Protein AF-A0A537C387-F1 (afdb_monomer_lite)

Sequence (81 aa):
MLPDYAGGSLVNLVASVVAACGGKPRHPVLAALCAAELSEAQNIVLVIIDGLGENYLARRGAGGELARRKRASITSVFPST

Secondary structure (DSSP, 8-state):
----TTTSBHHHHHHHHHHHTT---SSPPPTTS-HHHHHT-S-------TT--HHHHHHHSTTSHHHHT-----B--SS--

Foldseek 3Di:
DAFDQQAFAPLLCVQLVCVLVVHHRPGHHHPLDHSVVSVPDPDDDDDDDPPDAPVCCVPPVPPHPCNVPDRDHGYYHPPPD

pLDDT: mean 94.17, std 3.97, range [75.0, 97.81]

Radius of gyration: 13.4 Å; chains: 1; bounding box: 33×27×29 Å

Structure (mmCIF, N/CA/C/O backbone):
data_AF-A0A537C387-F1
#
_entry.id   AF-A0A537C387-F1
#
loop_
_atom_site.group_PDB
_atom_site.id
_atom_site.type_symbol
_atom_site.label_atom_id
_atom_site.label_alt_id
_atom_site.label_comp_id
_atom_site.label_asym_id
_atom_site.label_entity_id
_atom_site.label_seq_id
_atom_site.pdbx_PDB_ins_code
_atom_site.Cartn_x
_atom_site.Cartn_y
_atom_site.Cartn_z
_atom_site.occupancy
_atom_site.B_iso_or_equiv
_atom_site.auth_seq_id
_atom_site.auth_comp_id
_atom_site.auth_asym_id
_atom_site.auth_atom_id
_atom_site.pdbx_PDB_model_num
ATOM 1 N N . MET A 1 1 ? 14.312 1.669 -9.432 1.00 75.88 1 MET A N 1
ATOM 2 C CA . MET A 1 1 ? 13.058 2.435 -9.262 1.00 75.88 1 MET A CA 1
ATOM 3 C C . MET A 1 1 ? 13.019 2.922 -7.825 1.00 75.88 1 MET A C 1
ATOM 5 O O . MET A 1 1 ? 13.339 2.121 -6.955 1.00 75.88 1 MET A O 1
ATOM 9 N N . LEU A 1 2 ? 12.719 4.199 -7.579 1.00 90.12 2 LEU A N 1
ATOM 10 C CA . LEU A 1 2 ? 12.494 4.702 -6.218 1.00 90.12 2 LEU A CA 1
ATOM 11 C C . LEU A 1 2 ? 11.032 4.448 -5.810 1.00 90.12 2 LEU A C 1
ATOM 13 O O . LEU A 1 2 ? 10.174 4.442 -6.696 1.00 90.12 2 LEU A O 1
ATOM 17 N N . PRO A 1 3 ? 10.740 4.239 -4.516 1.00 93.50 3 PRO A N 1
ATOM 18 C CA . PRO A 1 3 ? 9.365 4.164 -4.032 1.00 93.50 3 PRO A CA 1
ATOM 19 C C . PRO A 1 3 ? 8.563 5.444 -4.309 1.00 93.50 3 PRO A C 1
ATOM 21 O O . PRO A 1 3 ? 9.072 6.548 -4.111 1.00 93.50 3 PRO A O 1
ATOM 24 N N . ASP A 1 4 ? 7.300 5.294 -4.713 1.00 96.00 4 ASP A N 1
ATOM 25 C CA . ASP A 1 4 ? 6.358 6.398 -4.906 1.00 96.00 4 ASP A CA 1
ATOM 26 C C . ASP A 1 4 ? 5.523 6.648 -3.642 1.00 96.00 4 ASP A C 1
ATOM 28 O O . ASP A 1 4 ? 4.447 6.081 -3.440 1.00 96.00 4 ASP A O 1
ATOM 32 N N . TYR A 1 5 ? 6.007 7.541 -2.784 1.00 95.62 5 TYR A N 1
ATOM 33 C CA . TYR A 1 5 ? 5.305 7.923 -1.558 1.00 95.62 5 TYR A CA 1
ATOM 34 C C . TYR A 1 5 ? 4.152 8.920 -1.775 1.00 95.62 5 TYR A C 1
ATOM 36 O O . TYR A 1 5 ? 3.452 9.248 -0.812 1.00 95.62 5 TYR A O 1
ATOM 44 N N . ALA A 1 6 ? 3.918 9.391 -3.006 1.00 96.12 6 ALA A N 1
ATOM 45 C CA . ALA A 1 6 ? 2.885 10.378 -3.325 1.00 96.12 6 ALA A CA 1
ATOM 46 C C . ALA A 1 6 ? 1.494 9.761 -3.570 1.00 96.12 6 ALA A C 1
ATOM 48 O O . ALA A 1 6 ? 0.555 10.482 -3.902 1.00 96.12 6 ALA A O 1
ATOM 49 N N . GLY A 1 7 ? 1.338 8.448 -3.372 1.00 96.38 7 GLY A N 1
ATOM 50 C CA . GLY A 1 7 ? 0.063 7.748 -3.560 1.00 96.38 7 GLY A CA 1
ATOM 51 C C . GLY A 1 7 ? 0.175 6.404 -4.278 1.00 96.38 7 GLY A C 1
ATOM 52 O O . GLY A 1 7 ? -0.862 5.803 -4.558 1.00 96.38 7 GLY A O 1
ATOM 53 N N . GLY A 1 8 ? 1.392 5.933 -4.574 1.00 97.06 8 GLY A N 1
ATOM 54 C CA . GLY A 1 8 ? 1.658 4.732 -5.371 1.00 97.06 8 GLY A CA 1
ATOM 55 C C . GLY A 1 8 ? 2.472 3.644 -4.665 1.00 97.06 8 GLY A C 1
ATOM 56 O O . GLY A 1 8 ? 3.007 2.768 -5.343 1.00 97.06 8 GLY A O 1
ATOM 57 N N . SER A 1 9 ? 2.584 3.664 -3.331 1.00 96.81 9 SER A N 1
ATOM 58 C CA . SER A 1 9 ? 3.396 2.701 -2.568 1.00 96.81 9 SER A CA 1
ATOM 59 C C . SER A 1 9 ? 2.632 1.914 -1.501 1.00 96.81 9 SER A C 1
ATOM 61 O O . SER A 1 9 ? 1.509 2.248 -1.116 1.00 96.81 9 SER A O 1
ATOM 63 N N . LEU A 1 10 ? 3.292 0.889 -0.953 1.00 95.81 10 LEU A N 1
ATOM 64 C CA . LEU A 1 10 ? 2.823 0.121 0.205 1.00 95.81 10 LEU A CA 1
ATOM 65 C C . LEU A 1 10 ? 2.499 1.011 1.419 1.00 95.81 10 LEU A C 1
ATOM 67 O O . LEU A 1 10 ? 1.536 0.752 2.136 1.00 95.81 10 LEU A O 1
ATOM 71 N N . VAL A 1 11 ? 3.251 2.096 1.626 1.00 96.69 11 VAL A N 1
ATOM 72 C CA . VAL A 1 11 ? 2.978 3.055 2.710 1.00 96.69 11 VAL A CA 1
ATOM 73 C C . VAL A 1 11 ? 1.631 3.747 2.498 1.00 96.69 11 VAL A C 1
ATOM 75 O O . VAL A 1 11 ? 0.879 3.942 3.452 1.00 96.69 11 VAL A O 1
ATOM 78 N N . ASN A 1 12 ? 1.287 4.067 1.248 1.00 97.44 12 ASN A N 1
ATOM 79 C CA . ASN A 1 12 ? -0.000 4.672 0.915 1.00 97.44 12 ASN A CA 1
ATOM 80 C C . ASN A 1 12 ? -1.157 3.669 1.073 1.00 97.44 12 ASN A C 1
ATOM 82 O O . ASN A 1 12 ? -2.240 4.058 1.505 1.00 97.44 12 ASN A O 1
ATOM 86 N N . LEU A 1 13 ? -0.928 2.375 0.804 1.00 96.88 13 LEU A N 1
ATOM 87 C CA . LEU A 1 13 ? -1.904 1.319 1.106 1.00 96.88 13 LEU A CA 1
ATOM 88 C C . LEU A 1 13 ? -2.204 1.253 2.611 1.00 96.88 13 LEU A C 1
ATOM 90 O O . LEU A 1 13 ? -3.369 1.252 3.007 1.00 96.88 13 LEU A O 1
ATOM 94 N N . VAL A 1 14 ? -1.169 1.259 3.456 1.00 96.81 14 VAL A N 1
ATOM 95 C CA . VAL A 1 14 ? -1.344 1.289 4.918 1.00 96.81 14 VAL A CA 1
ATOM 96 C C . VAL A 1 14 ? -2.059 2.570 5.356 1.00 96.81 14 VAL A C 1
ATOM 98 O O . VAL A 1 14 ? -2.942 2.510 6.209 1.00 96.81 14 VAL A O 1
ATOM 101 N N . ALA A 1 15 ? -1.752 3.718 4.745 1.00 97.19 15 ALA A N 1
ATOM 102 C CA . ALA A 1 15 ? -2.467 4.966 5.006 1.00 97.19 15 ALA A CA 1
ATOM 103 C C . ALA A 1 15 ? -3.968 4.867 4.671 1.00 97.19 15 ALA A C 1
ATOM 105 O O . ALA A 1 15 ? -4.786 5.336 5.462 1.00 97.19 15 ALA A O 1
ATOM 106 N N . SER A 1 16 ? -4.343 4.212 3.563 1.00 97.12 16 SER A N 1
ATOM 107 C CA . SER A 1 16 ? -5.752 3.945 3.230 1.00 97.12 16 SER A CA 1
ATOM 108 C C . SER A 1 16 ? -6.442 3.077 4.284 1.00 97.12 16 SER A C 1
ATOM 110 O O . SER A 1 16 ? -7.564 3.389 4.672 1.00 97.12 16 SER A O 1
ATOM 112 N N . VAL A 1 17 ? -5.777 2.030 4.787 1.00 96.69 17 VAL A N 1
ATOM 113 C CA . VAL A 1 17 ? -6.327 1.166 5.850 1.00 96.69 17 VAL A CA 1
ATOM 114 C C . VAL A 1 17 ? -6.513 1.948 7.151 1.00 96.69 17 VAL A C 1
ATOM 116 O O . VAL A 1 17 ? -7.576 1.881 7.760 1.00 96.69 17 VAL A O 1
ATOM 119 N N . VAL A 1 18 ? -5.516 2.741 7.559 1.00 96.88 18 VAL A N 1
ATOM 120 C CA . VAL A 1 18 ? -5.614 3.595 8.755 1.00 96.88 18 VAL A CA 1
ATOM 121 C C . VAL A 1 18 ? -6.793 4.561 8.638 1.00 96.88 18 VAL A C 1
ATOM 123 O O . VAL A 1 18 ? -7.562 4.681 9.587 1.00 96.88 18 VAL A O 1
ATOM 126 N N . ALA A 1 19 ? -6.948 5.224 7.488 1.00 96.69 19 ALA A N 1
ATOM 127 C CA . ALA A 1 19 ? -8.054 6.145 7.247 1.00 96.69 19 ALA A CA 1
ATOM 128 C C . ALA A 1 19 ? -9.418 5.436 7.292 1.00 96.69 19 ALA A C 1
ATOM 130 O O . ALA A 1 19 ? -10.338 5.927 7.943 1.00 96.69 19 ALA A O 1
ATOM 131 N N . ALA A 1 20 ? -9.537 4.268 6.653 1.00 96.56 20 ALA A N 1
ATOM 132 C CA . ALA A 1 20 ? -10.770 3.480 6.626 1.00 96.56 20 ALA A CA 1
ATOM 133 C C . ALA A 1 20 ? -11.208 3.009 8.021 1.00 96.56 20 ALA A C 1
ATOM 135 O O . ALA A 1 20 ? -12.398 2.988 8.318 1.00 96.56 20 ALA A O 1
ATOM 136 N N . CYS A 1 21 ? -10.253 2.709 8.904 1.00 95.25 21 CYS A N 1
ATOM 137 C CA . CYS A 1 21 ? -10.513 2.342 10.297 1.00 95.25 21 CYS A CA 1
ATOM 138 C C . CYS A 1 21 ? -10.745 3.554 11.231 1.00 95.25 21 CYS A C 1
ATOM 140 O O . CYS A 1 21 ? -10.732 3.392 12.450 1.00 95.25 21 CYS A O 1
ATOM 142 N N . GLY A 1 22 ? -10.909 4.773 10.699 1.00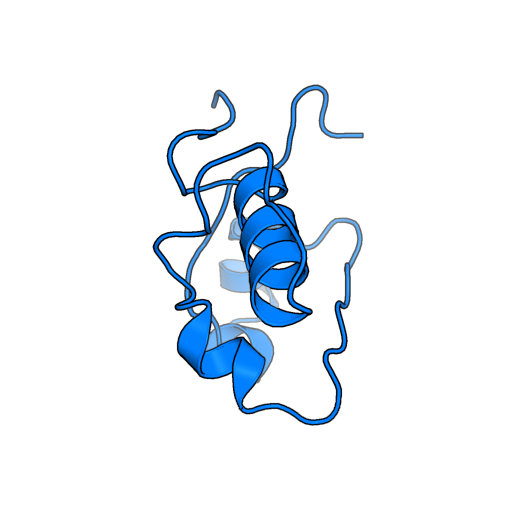 94.81 22 GLY A N 1
ATOM 143 C CA . GLY A 1 22 ? -11.148 5.995 11.483 1.00 94.81 22 GLY A CA 1
ATOM 144 C C . GLY A 1 22 ? -9.897 6.622 12.116 1.00 94.81 22 GLY A C 1
ATOM 145 O O . GLY A 1 22 ? -10.001 7.531 12.941 1.00 94.81 22 GLY A O 1
ATOM 146 N N . GLY A 1 23 ? -8.704 6.151 11.750 1.00 96.44 23 GLY A N 1
ATOM 147 C CA . GLY A 1 23 ? -7.429 6.703 12.197 1.00 96.44 23 GLY A CA 1
ATOM 148 C C . GLY A 1 23 ? -6.978 7.933 11.401 1.00 96.44 23 GLY A C 1
ATOM 149 O O . GLY A 1 23 ? -7.579 8.330 10.405 1.00 96.44 23 GLY A O 1
ATOM 150 N N . LYS A 1 24 ? -5.861 8.536 11.829 1.00 97.50 24 LYS A N 1
ATOM 151 C CA . LYS A 1 24 ? -5.229 9.679 11.146 1.00 97.50 24 LYS A CA 1
ATOM 152 C C . LYS A 1 24 ? -3.998 9.211 10.356 1.00 97.50 24 LYS A C 1
ATOM 154 O O . LYS A 1 24 ? -2.967 8.939 10.977 1.00 97.50 24 LYS A O 1
ATOM 159 N N . PRO A 1 25 ? -4.066 9.094 9.018 1.00 96.38 25 PRO A N 1
ATOM 160 C CA . PRO A 1 25 ? -2.923 8.669 8.217 1.00 96.38 25 PRO A CA 1
ATOM 161 C C . PRO A 1 25 ? -1.797 9.714 8.241 1.00 96.38 25 PRO A C 1
ATOM 163 O O . PRO A 1 25 ? -2.043 10.917 8.280 1.00 96.38 25 PRO A O 1
ATOM 166 N N . ARG A 1 26 ? -0.542 9.248 8.198 1.00 95.81 26 ARG A N 1
ATOM 167 C CA . ARG A 1 26 ? 0.669 10.101 8.162 1.00 95.81 26 ARG A CA 1
ATOM 168 C C . ARG A 1 26 ? 1.188 10.373 6.747 1.00 95.81 26 ARG A C 1
ATOM 170 O O . ARG A 1 26 ? 2.106 11.166 6.574 1.00 95.81 26 ARG A O 1
ATOM 177 N N . HIS A 1 27 ? 0.614 9.695 5.761 1.00 96.00 27 HIS A N 1
ATOM 178 C CA . HIS A 1 27 ? 0.965 9.774 4.347 1.00 96.00 27 HIS A CA 1
ATOM 179 C C . HIS A 1 27 ? -0.316 9.915 3.517 1.00 96.00 27 HIS A C 1
ATOM 181 O O . HIS A 1 27 ? -1.393 9.584 4.025 1.00 96.00 27 HIS A O 1
ATOM 187 N N . PRO A 1 28 ? -0.227 10.364 2.252 1.00 97.00 28 PRO A N 1
ATOM 188 C CA . PRO A 1 28 ? -1.356 10.302 1.330 1.00 97.00 28 PRO A CA 1
ATOM 189 C C . PRO A 1 28 ? -1.919 8.879 1.234 1.00 97.00 28 PRO A C 1
ATOM 191 O O . PRO A 1 28 ? -1.167 7.903 1.297 1.00 97.00 28 PRO A O 1
ATOM 194 N N . VAL A 1 29 ? -3.234 8.760 1.072 1.00 97.31 29 VAL A N 1
ATOM 195 C CA . VAL A 1 29 ? -3.892 7.472 0.804 1.00 97.31 29 VAL A CA 1
ATOM 196 C C . VAL A 1 29 ? -3.517 6.952 -0.588 1.00 97.31 29 VAL A C 1
ATOM 198 O O . VAL A 1 29 ? -3.074 7.713 -1.450 1.00 97.31 29 VAL A O 1
ATOM 201 N N . LEU A 1 30 ? -3.666 5.648 -0.812 1.00 97.81 30 LEU A N 1
ATOM 202 C CA . LEU A 1 30 ? -3.371 5.025 -2.099 1.00 97.81 30 LEU A CA 1
ATOM 203 C C . LEU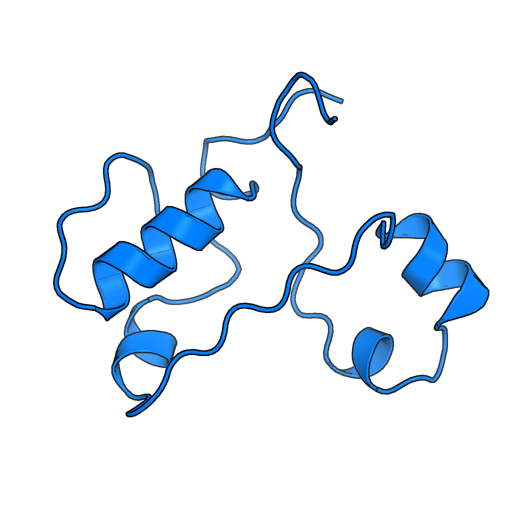 A 1 30 ? -4.327 5.534 -3.186 1.00 97.81 30 LEU A C 1
ATOM 205 O O . LEU A 1 30 ? -5.538 5.363 -3.078 1.00 97.81 30 LEU A O 1
ATOM 209 N N . ALA A 1 31 ? -3.787 6.081 -4.277 1.00 96.75 31 ALA A N 1
ATOM 210 C CA . ALA A 1 31 ? -4.592 6.636 -5.369 1.00 96.75 31 ALA A CA 1
ATOM 211 C C . ALA A 1 31 ? -5.477 5.577 -6.054 1.00 96.75 31 ALA A C 1
ATOM 213 O O . ALA A 1 31 ? -6.580 5.868 -6.507 1.00 96.75 31 ALA A O 1
ATOM 214 N N . ALA A 1 32 ? -5.006 4.328 -6.097 1.00 96.06 32 ALA A N 1
ATOM 215 C CA . ALA A 1 32 ? -5.707 3.208 -6.720 1.00 96.06 32 ALA A CA 1
ATOM 216 C C . ALA A 1 32 ? -6.797 2.561 -5.838 1.00 96.06 32 ALA A C 1
ATOM 218 O O . ALA A 1 32 ? -7.460 1.625 -6.290 1.00 96.06 32 ALA A O 1
ATOM 219 N N . LEU A 1 33 ? -6.963 3.008 -4.586 1.00 93.75 33 LEU A N 1
ATOM 220 C CA . LEU A 1 33 ? -7.896 2.427 -3.618 1.00 93.75 33 LEU A CA 1
ATOM 221 C C . LEU A 1 33 ? -8.546 3.527 -2.777 1.00 93.75 33 LEU A C 1
ATOM 223 O O . LEU A 1 33 ? -7.930 4.084 -1.866 1.00 93.75 33 LEU A O 1
ATOM 227 N N . CYS A 1 34 ? -9.815 3.806 -3.067 1.00 87.69 34 CYS A N 1
ATOM 228 C CA . CYS A 1 34 ? -10.584 4.802 -2.335 1.00 87.69 34 CYS A CA 1
ATOM 229 C C . CYS A 1 34 ? -10.786 4.360 -0.877 1.00 87.69 34 CYS A C 1
ATOM 231 O O . CYS A 1 34 ? -11.283 3.268 -0.618 1.00 87.69 34 CYS A O 1
ATOM 233 N N . ALA A 1 35 ? -10.445 5.220 0.086 1.00 86.88 35 ALA A N 1
ATOM 234 C CA . ALA A 1 35 ? -10.648 4.917 1.504 1.00 86.88 35 ALA A CA 1
ATOM 235 C C . ALA A 1 35 ? -12.138 4.756 1.870 1.00 86.88 35 ALA A C 1
ATOM 237 O O . ALA A 1 35 ? -12.453 3.989 2.775 1.00 86.88 35 ALA A O 1
ATOM 238 N N . ALA A 1 36 ? -13.048 5.422 1.144 1.00 89.75 36 ALA A N 1
ATOM 239 C CA . ALA A 1 36 ? -14.489 5.280 1.359 1.00 89.75 36 ALA A CA 1
ATOM 240 C C . ALA A 1 36 ? -14.968 3.844 1.077 1.00 89.75 36 ALA A C 1
ATOM 242 O O . ALA A 1 36 ? -15.696 3.280 1.885 1.00 89.75 36 ALA A O 1
ATOM 243 N N . GLU A 1 37 ? -14.468 3.222 0.003 1.00 92.38 37 GLU A N 1
ATOM 244 C CA . GLU A 1 37 ? -14.762 1.821 -0.351 1.00 92.38 37 GLU A CA 1
ATOM 245 C C . GLU A 1 37 ? -14.341 0.860 0.772 1.00 92.38 37 GLU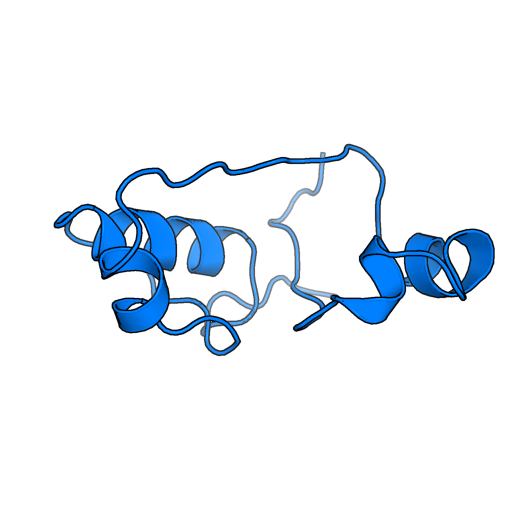 A C 1
ATOM 247 O O . GLU A 1 37 ? -15.071 -0.059 1.126 1.00 92.38 37 GLU A O 1
ATOM 252 N N . LEU A 1 38 ? -13.173 1.092 1.380 1.00 94.19 38 LEU A N 1
ATOM 253 C CA . LEU A 1 38 ? -12.706 0.288 2.511 1.00 94.19 38 LEU A CA 1
ATOM 254 C C . LEU A 1 38 ? -13.538 0.516 3.779 1.00 94.19 38 LEU A C 1
ATOM 256 O O . LEU A 1 38 ? -13.736 -0.424 4.541 1.00 94.19 38 LEU A O 1
ATOM 260 N N . SER A 1 39 ? -14.005 1.745 4.018 1.00 94.44 39 SER A N 1
ATOM 261 C CA . SER A 1 39 ? -14.768 2.086 5.227 1.00 94.44 39 SER A CA 1
ATOM 262 C C . SER A 1 39 ? -16.167 1.462 5.273 1.00 94.44 39 SER A C 1
ATOM 264 O O . SER A 1 39 ? -16.745 1.338 6.348 1.00 94.44 39 SER A O 1
ATOM 266 N N . GLU A 1 40 ? -16.701 1.036 4.125 1.00 95.88 40 GLU A N 1
ATOM 267 C CA . GLU A 1 40 ? -17.967 0.296 4.041 1.00 95.88 40 GLU A CA 1
ATOM 268 C C . GLU A 1 40 ? -17.822 -1.169 4.487 1.00 95.88 40 GLU A C 1
ATOM 270 O O . GLU A 1 40 ? -18.812 -1.830 4.811 1.00 95.88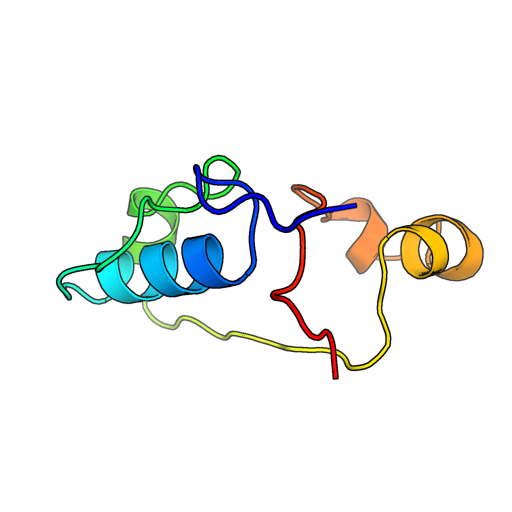 40 GLU A O 1
ATOM 275 N N . ALA A 1 41 ? -16.595 -1.699 4.516 1.00 95.44 41 ALA A N 1
ATOM 276 C CA . ALA A 1 41 ? -16.344 -3.077 4.903 1.00 95.44 41 ALA A CA 1
ATOM 277 C C . ALA A 1 41 ? -16.397 -3.250 6.428 1.00 95.44 41 ALA A C 1
ATOM 279 O O . ALA A 1 41 ? -15.714 -2.557 7.177 1.00 95.44 41 ALA A O 1
ATOM 280 N N . GLN A 1 42 ? -17.134 -4.262 6.895 1.00 94.50 42 GLN A N 1
ATOM 281 C CA . GLN A 1 42 ? -17.120 -4.644 8.315 1.00 94.50 42 GLN A CA 1
ATOM 282 C C . GLN A 1 42 ? -15.764 -5.207 8.756 1.00 94.50 42 GLN A C 1
ATOM 284 O O . GLN A 1 42 ? -15.363 -5.037 9.902 1.00 94.50 42 GLN A O 1
ATOM 289 N N . ASN A 1 43 ? -15.074 -5.905 7.851 1.00 95.56 43 ASN A N 1
ATOM 290 C CA . ASN A 1 43 ? -13.796 -6.551 8.113 1.00 95.56 43 ASN A CA 1
ATOM 291 C C . ASN A 1 43 ? -12.824 -6.225 6.981 1.00 95.56 43 ASN A C 1
ATOM 293 O O . ASN A 1 43 ? -13.143 -6.433 5.810 1.00 95.56 43 ASN A O 1
ATOM 297 N N . ILE A 1 44 ? -11.621 -5.776 7.336 1.00 95.31 44 ILE A N 1
ATOM 298 C CA . ILE A 1 44 ? -10.535 -5.521 6.387 1.00 95.31 44 ILE A CA 1
ATOM 299 C C . ILE A 1 44 ? -9.457 -6.580 6.607 1.00 95.31 44 ILE A C 1
ATOM 301 O O . ILE A 1 44 ? -8.900 -6.693 7.697 1.00 95.31 44 ILE A O 1
ATOM 305 N N . VAL A 1 45 ? -9.145 -7.345 5.559 1.00 95.88 45 VAL A N 1
ATOM 306 C CA . VAL A 1 45 ? -8.079 -8.355 5.576 1.00 95.88 45 VAL A CA 1
ATOM 307 C C . VAL A 1 45 ? -6.956 -7.900 4.651 1.00 95.88 45 VAL A C 1
ATOM 309 O O . VAL A 1 45 ? -7.150 -7.778 3.443 1.00 95.88 45 VAL A O 1
ATOM 312 N N . LEU A 1 46 ? -5.773 -7.664 5.219 1.00 95.56 46 LEU A N 1
ATOM 313 C CA . LEU A 1 46 ? -4.554 -7.378 4.465 1.00 95.56 46 LEU A CA 1
ATOM 314 C C . LEU A 1 46 ? -3.725 -8.660 4.335 1.00 95.56 46 LEU A C 1
ATOM 316 O O . LEU A 1 46 ? -3.249 -9.194 5.333 1.00 95.56 46 LEU A O 1
ATOM 320 N N . VAL A 1 47 ? -3.534 -9.134 3.102 1.00 95.44 47 VAL A N 1
ATOM 321 C CA . VAL A 1 47 ? -2.697 -10.303 2.794 1.00 95.44 47 VAL A CA 1
ATOM 322 C C . VAL A 1 47 ? -1.429 -9.837 2.087 1.00 95.44 47 VAL A C 1
ATOM 324 O O . VAL A 1 47 ? -1.503 -9.216 1.028 1.00 95.44 47 VAL A O 1
ATOM 327 N N . ILE A 1 48 ? -0.269 -10.156 2.661 1.00 93.44 48 ILE A N 1
ATOM 328 C CA . ILE A 1 48 ? 1.042 -9.934 2.042 1.00 93.44 48 ILE A CA 1
ATOM 329 C C . ILE A 1 48 ? 1.570 -11.291 1.584 1.00 93.44 48 ILE A C 1
ATOM 331 O O . ILE A 1 48 ? 1.666 -12.221 2.382 1.00 93.44 48 ILE A O 1
ATOM 335 N N . ILE A 1 49 ? 1.893 -11.401 0.296 1.00 93.69 49 ILE A N 1
ATOM 336 C CA . ILE A 1 49 ? 2.499 -12.598 -0.288 1.00 93.69 49 ILE A CA 1
ATOM 337 C C . ILE A 1 49 ? 3.946 -12.255 -0.614 1.00 93.69 49 ILE A C 1
ATOM 339 O O . ILE A 1 49 ? 4.210 -11.436 -1.498 1.00 93.69 49 ILE A O 1
ATOM 343 N N . ASP A 1 50 ? 4.866 -12.872 0.117 1.00 91.56 50 ASP A N 1
ATOM 344 C CA . ASP A 1 50 ? 6.294 -12.652 -0.073 1.00 91.56 50 ASP A CA 1
ATOM 345 C C . ASP A 1 50 ? 6.736 -13.062 -1.491 1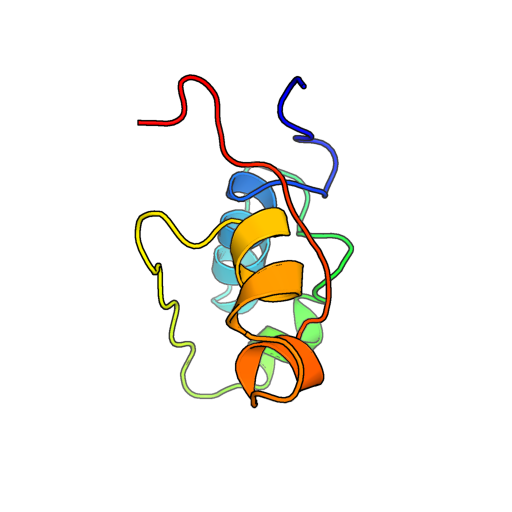.00 91.56 50 ASP A C 1
ATOM 347 O O . ASP A 1 50 ? 6.256 -14.045 -2.061 1.00 91.56 50 ASP A O 1
ATOM 351 N N . GLY A 1 51 ? 7.608 -12.258 -2.097 1.00 89.81 51 GLY A N 1
ATOM 352 C CA . GLY A 1 51 ? 8.122 -12.466 -3.451 1.00 89.81 51 GLY A CA 1
ATOM 353 C C . GLY A 1 51 ? 7.115 -12.289 -4.600 1.00 89.81 51 GLY A C 1
ATOM 354 O O . GLY A 1 51 ? 7.505 -12.424 -5.765 1.00 89.81 51 GLY A O 1
ATOM 355 N N . LEU A 1 52 ? 5.840 -11.958 -4.343 1.00 93.12 52 LEU A N 1
ATOM 356 C CA . LEU A 1 52 ? 4.830 -11.793 -5.398 1.00 93.12 52 LEU A CA 1
ATOM 357 C C . LEU A 1 52 ? 4.876 -10.397 -6.043 1.00 93.12 52 LEU A C 1
ATOM 359 O O . LEU A 1 52 ? 4.050 -9.525 -5.780 1.00 93.12 52 LEU A O 1
ATOM 363 N N . GLY A 1 53 ? 5.843 -10.191 -6.936 1.00 93.75 53 GLY A N 1
ATOM 364 C CA . GLY A 1 53 ? 5.947 -8.969 -7.738 1.00 93.75 53 GLY A CA 1
ATOM 365 C C . GLY A 1 53 ? 5.051 -8.952 -8.985 1.00 93.75 53 GLY A C 1
ATOM 366 O O . GLY A 1 53 ? 4.652 -9.996 -9.505 1.00 93.75 53 GLY A O 1
ATOM 367 N N . GLU A 1 54 ? 4.828 -7.756 -9.543 1.00 94.75 54 GLU A N 1
ATOM 368 C CA . GLU A 1 54 ? 4.054 -7.540 -10.781 1.00 94.75 54 GLU A CA 1
ATOM 369 C C . GLU A 1 54 ? 4.521 -8.436 -11.935 1.00 94.75 54 GLU A C 1
ATOM 371 O O . GLU A 1 54 ? 3.721 -9.117 -12.571 1.00 94.75 54 GLU A O 1
ATOM 376 N N . ASN A 1 55 ? 5.833 -8.487 -12.180 1.00 94.38 55 ASN A N 1
ATOM 377 C CA . ASN A 1 55 ? 6.399 -9.287 -13.266 1.00 94.38 55 ASN A CA 1
ATOM 378 C C . ASN A 1 55 ? 6.147 -10.788 -13.079 1.00 94.38 55 ASN A C 1
ATOM 380 O O . ASN A 1 55 ? 5.976 -11.511 -14.062 1.00 94.38 55 ASN A O 1
ATOM 384 N N . TYR A 1 56 ? 6.136 -11.264 -11.831 1.00 95.19 56 TYR A N 1
ATOM 385 C CA . TYR A 1 56 ? 5.816 -12.655 -11.539 1.00 95.19 56 TYR A CA 1
ATOM 386 C C . TYR A 1 56 ? 4.337 -12.920 -11.818 1.00 95.19 56 TYR A C 1
ATOM 388 O O . TYR A 1 56 ? 4.016 -13.853 -12.554 1.00 95.19 56 TYR A O 1
ATOM 396 N N . LEU A 1 57 ? 3.444 -12.068 -11.304 1.00 95.44 57 LEU A N 1
ATOM 397 C CA . LEU A 1 57 ? 2.004 -12.208 -11.505 1.00 95.44 57 LEU A CA 1
ATOM 398 C C . LEU A 1 57 ? 1.632 -12.166 -12.995 1.00 95.44 57 LEU A C 1
ATOM 400 O O . LEU A 1 57 ? 0.885 -13.025 -13.457 1.00 95.44 57 LEU A O 1
ATOM 404 N N . ALA A 1 58 ? 2.218 -11.247 -13.765 1.00 93.88 58 ALA A N 1
ATOM 405 C CA . ALA A 1 58 ? 1.975 -11.115 -15.200 1.00 93.88 58 ALA A CA 1
ATOM 406 C C . ALA A 1 58 ? 2.446 -12.333 -16.016 1.00 93.88 58 ALA A C 1
ATOM 408 O O . ALA A 1 58 ? 1.822 -12.682 -17.012 1.00 93.88 58 ALA A O 1
ATOM 409 N N . ARG A 1 59 ? 3.544 -12.991 -15.615 1.00 95.06 59 ARG A N 1
ATOM 410 C CA . ARG A 1 59 ? 4.130 -14.116 -16.372 1.00 95.06 59 ARG A CA 1
ATOM 411 C C . ARG A 1 59 ? 3.634 -15.484 -15.924 1.00 95.06 59 ARG A C 1
ATOM 413 O O . ARG A 1 59 ? 3.524 -16.391 -16.741 1.00 95.06 59 ARG A O 1
ATOM 420 N N . ARG A 1 60 ? 3.427 -15.662 -14.620 1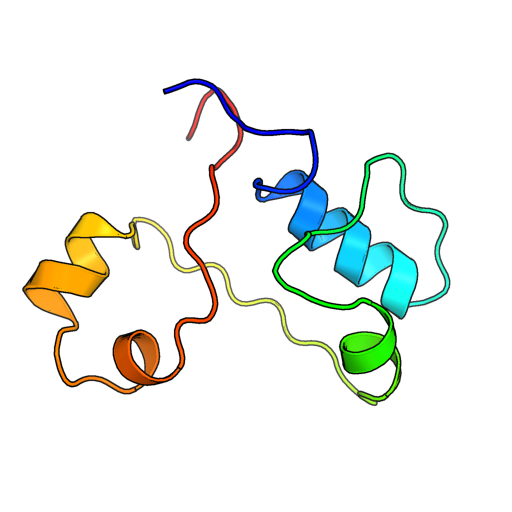.00 95.06 60 ARG A N 1
ATOM 421 C CA . ARG A 1 60 ? 3.136 -16.961 -13.993 1.00 95.06 60 ARG A CA 1
ATOM 422 C C . ARG A 1 60 ? 1.713 -17.059 -13.456 1.00 95.06 60 ARG A C 1
ATOM 424 O O . ARG A 1 60 ? 1.208 -18.165 -13.329 1.00 95.06 60 ARG A O 1
ATOM 431 N N . GLY A 1 61 ? 1.072 -15.929 -13.163 1.00 92.75 61 GLY A N 1
ATOM 432 C CA . GLY A 1 61 ? -0.315 -15.864 -12.694 1.00 92.75 61 GLY A CA 1
ATOM 433 C C . GLY A 1 61 ? -1.320 -15.424 -13.762 1.00 92.75 61 GLY A C 1
ATOM 434 O O . GLY A 1 61 ? -2.488 -15.212 -13.432 1.00 92.75 61 GLY A O 1
ATOM 435 N N . ALA A 1 62 ? -0.891 -15.264 -15.020 1.00 93.38 62 ALA A N 1
ATOM 436 C CA . ALA A 1 62 ? -1.769 -14.892 -16.125 1.00 93.38 62 ALA A CA 1
ATOM 437 C C . ALA A 1 62 ? -2.959 -15.857 -16.224 1.00 93.38 62 ALA A C 1
ATOM 439 O O . ALA A 1 62 ? -2.793 -17.074 -16.197 1.00 93.38 62 ALA A O 1
ATOM 440 N N . GLY A 1 63 ? -4.172 -15.308 -16.309 1.00 93.75 63 GLY A N 1
ATOM 441 C CA . GLY A 1 63 ? -5.397 -16.110 -16.327 1.00 93.75 63 GLY A CA 1
ATOM 442 C C . GLY A 1 63 ? -5.815 -16.689 -14.966 1.00 93.75 63 GLY A C 1
ATOM 443 O O . GLY A 1 63 ? -6.769 -17.462 -14.923 1.00 93.75 63 GLY A O 1
ATOM 444 N N . GLY A 1 64 ? -5.165 -16.318 -13.858 1.00 95.81 64 GLY A N 1
ATOM 445 C CA . GLY A 1 64 ? -5.616 -16.614 -12.493 1.00 95.81 64 GLY A CA 1
ATOM 446 C C . GLY A 1 64 ? -6.485 -15.505 -11.880 1.00 95.81 64 GLY A C 1
ATOM 447 O O . GLY A 1 64 ? -6.569 -14.396 -12.410 1.00 95.81 64 GLY A O 1
ATOM 448 N N . GLU A 1 65 ? -7.102 -15.782 -10.725 1.00 96.00 65 GLU A N 1
ATOM 449 C CA . GLU A 1 65 ? -7.974 -14.817 -10.024 1.00 96.00 65 GLU A CA 1
ATOM 450 C C . GLU A 1 65 ? -7.236 -13.555 -9.562 1.00 96.00 65 GLU A C 1
ATOM 452 O O . GLU A 1 65 ? -7.760 -12.453 -9.712 1.00 96.00 65 GLU A O 1
ATOM 457 N N . LEU A 1 66 ? -6.003 -13.688 -9.058 1.00 93.81 66 LEU A N 1
ATOM 458 C CA . LEU A 1 66 ? -5.202 -12.535 -8.627 1.00 93.81 66 LEU A CA 1
ATOM 459 C C . LEU A 1 66 ? -4.890 -11.588 -9.792 1.00 93.81 66 LEU A C 1
ATOM 461 O O . LEU A 1 66 ? -4.983 -10.375 -9.635 1.00 93.81 66 LEU A O 1
ATOM 465 N N . ALA A 1 67 ? -4.570 -12.130 -10.972 1.00 95.31 67 ALA A N 1
ATOM 466 C CA . ALA A 1 67 ? -4.326 -11.321 -12.164 1.00 95.31 67 ALA A CA 1
ATOM 467 C C . ALA A 1 67 ? -5.615 -10.653 -12.667 1.00 95.31 67 ALA A C 1
ATOM 469 O O . ALA A 1 67 ? -5.591 -9.474 -13.011 1.00 95.31 67 ALA A O 1
ATOM 470 N N . ARG A 1 68 ? -6.750 -11.372 -12.658 1.00 95.25 68 ARG A N 1
ATOM 471 C CA . ARG A 1 68 ? -8.063 -10.832 -13.060 1.00 95.25 68 ARG A CA 1
ATOM 472 C C . ARG A 1 68 ? -8.562 -9.706 -12.157 1.00 95.25 68 ARG A C 1
ATOM 474 O O . ARG A 1 68 ? -9.203 -8.783 -12.645 1.00 95.25 68 ARG A O 1
ATOM 481 N N . ARG A 1 69 ? -8.298 -9.790 -10.852 1.00 94.00 69 ARG A N 1
ATOM 482 C CA . ARG A 1 69 ? -8.772 -8.822 -9.846 1.00 94.00 69 ARG A CA 1
ATOM 483 C C . ARG A 1 69 ? -7.735 -7.752 -9.503 1.00 94.00 69 ARG A C 1
ATOM 485 O O . ARG A 1 69 ? -7.968 -6.946 -8.602 1.00 94.00 69 ARG A O 1
ATOM 492 N N . LYS A 1 70 ? -6.593 -7.727 -10.199 1.00 94.38 70 LYS A N 1
ATOM 493 C CA . LYS A 1 70 ? -5.545 -6.733 -9.967 1.00 94.38 70 LYS A CA 1
ATOM 494 C C . LYS A 1 70 ? -6.084 -5.331 -10.261 1.00 94.38 70 LYS A C 1
ATOM 496 O O . LYS A 1 70 ? -6.484 -5.047 -11.385 1.00 94.38 70 LYS A O 1
ATOM 501 N N . ARG A 1 71 ? -6.026 -4.437 -9.271 1.00 94.12 71 ARG A N 1
ATOM 502 C CA . ARG A 1 71 ? -6.416 -3.025 -9.440 1.00 94.12 71 ARG A CA 1
ATOM 503 C C . ARG A 1 71 ? -5.262 -2.148 -9.914 1.00 94.12 71 ARG A C 1
ATOM 505 O O . ARG A 1 71 ? -5.438 -1.332 -10.809 1.00 94.12 71 ARG A O 1
ATOM 512 N N . ALA A 1 72 ? -4.085 -2.320 -9.319 1.00 95.69 72 ALA A N 1
ATOM 513 C CA . ALA A 1 72 ? -2.894 -1.545 -9.642 1.00 95.69 72 ALA A CA 1
ATOM 514 C C . ALA A 1 72 ? -1.624 -2.284 -9.218 1.00 95.69 72 ALA A C 1
ATOM 516 O O . ALA A 1 72 ? -1.666 -3.205 -8.402 1.00 95.69 72 ALA A O 1
ATOM 517 N N . SER A 1 73 ? -0.499 -1.841 -9.769 1.00 96.12 73 SER A N 1
ATOM 518 C CA . SER A 1 73 ? 0.841 -2.191 -9.300 1.00 96.12 73 SER A CA 1
ATOM 519 C C . SER A 1 73 ? 1.366 -1.018 -8.474 1.00 96.12 73 SER A C 1
ATOM 521 O O . SER A 1 73 ? 1.248 0.126 -8.906 1.00 96.12 73 SER A O 1
ATOM 523 N N . ILE A 1 74 ? 1.922 -1.294 -7.297 1.00 96.38 74 ILE A N 1
ATOM 524 C CA . ILE A 1 74 ? 2.443 -0.280 -6.370 1.00 96.38 74 ILE A CA 1
ATOM 525 C C . ILE A 1 74 ? 3.904 -0.579 -6.041 1.00 96.38 74 ILE A C 1
ATOM 527 O O . ILE A 1 74 ? 4.357 -1.717 -6.177 1.00 96.38 74 ILE A O 1
ATOM 531 N N . THR A 1 75 ? 4.653 0.425 -5.598 1.00 96.50 75 THR A N 1
ATOM 532 C CA . THR A 1 75 ? 6.047 0.237 -5.186 1.00 96.50 75 THR A CA 1
ATOM 533 C C . THR A 1 75 ? 6.143 -0.234 -3.733 1.00 96.50 75 THR A C 1
ATOM 535 O O . THR A 1 75 ? 5.404 0.240 -2.866 1.00 96.50 75 THR A O 1
ATOM 538 N N . SER A 1 76 ? 7.108 -1.106 -3.434 1.00 94.75 76 SER A N 1
ATOM 539 C CA . SER A 1 76 ? 7.522 -1.358 -2.045 1.00 94.75 76 SER A CA 1
ATOM 540 C C . SER A 1 76 ? 8.283 -0.152 -1.469 1.00 94.75 76 SER A C 1
ATOM 542 O O . SER A 1 76 ? 8.530 0.829 -2.172 1.00 94.75 76 SER A O 1
ATOM 544 N N . VAL A 1 77 ? 8.648 -0.224 -0.191 1.00 93.81 77 VAL A N 1
ATOM 545 C CA . VAL A 1 77 ? 9.592 0.700 0.455 1.00 93.81 77 VAL A CA 1
ATOM 546 C C . VAL A 1 77 ? 11.035 0.404 0.030 1.00 93.81 77 VAL A C 1
ATOM 548 O O . VAL A 1 77 ? 11.307 -0.589 -0.646 1.00 93.81 77 VAL A O 1
ATOM 551 N N . PHE A 1 78 ? 11.970 1.269 0.432 1.00 90.00 78 PHE A N 1
ATOM 552 C CA . PHE A 1 78 ? 13.404 1.016 0.303 1.00 90.00 78 PHE A CA 1
ATOM 553 C C . PHE A 1 78 ? 14.081 0.989 1.687 1.00 90.00 78 PHE A C 1
ATOM 555 O O . PHE A 1 78 ? 13.822 1.897 2.481 1.00 90.00 78 PHE A O 1
ATOM 562 N N . PRO A 1 79 ? 14.984 0.027 1.956 1.00 85.38 79 PRO A N 1
ATOM 563 C CA . PRO A 1 79 ? 15.267 -1.154 1.135 1.00 85.38 79 PRO A CA 1
ATOM 564 C C . PRO A 1 79 ? 14.056 -2.097 1.075 1.00 85.38 79 PRO A C 1
ATOM 566 O O . PRO A 1 79 ? 13.301 -2.205 2.038 1.00 85.38 79 PRO A O 1
ATOM 569 N N . SER A 1 80 ? 13.863 -2.764 -0.064 1.00 84.44 80 SER A N 1
ATOM 570 C CA . SER A 1 80 ? 12.916 -3.875 -0.164 1.00 84.44 80 SER A CA 1
ATOM 571 C C . SER A 1 80 ? 13.609 -5.125 0.374 1.00 84.44 80 SER A C 1
ATOM 573 O O . SER A 1 80 ? 14.544 -5.614 -0.263 1.00 84.44 80 SER A O 1
ATOM 575 N N . THR A 1 81 ? 13.211 -5.565 1.562 1.00 75.00 81 THR A N 1
ATOM 576 C CA . THR A 1 81 ? 13.723 -6.777 2.216 1.00 75.00 81 THR A CA 1
ATOM 577 C C . THR A 1 81 ? 12.961 -8.007 1.778 1.00 75.00 81 THR A C 1
ATOM 579 O O . THR A 1 81 ? 11.729 -7.857 1.604 1.00 75.00 81 THR A O 1
#